Protein AF-A0A3D6BEH7-F1 (afdb_monomer_lite)

pLDDT: mean 93.21, std 6.02, range [57.81, 98.56]

Secondary structure (DSSP, 8-state):
-HHHHHHHHHHHHHHHHH-SSEEEEEEEEE-SSS-EEEEEEE-HHHHHHTT----GGGGG-HHHHHHHHHHHHHHHHHHHHHHHHH-----GGGGHHHHHHHHHHHHHSSSGGG--HHHHHHHHHHHHHHTHHHHHHHHHHHHHSGGGEEEHHHHHHHHHHHHT----

Radius of gyration: 15.33 Å; chains: 1; bounding box: 44×26×44 Å

Structure (mmCIF, N/CA/C/O backbone):
data_AF-A0A3D6BEH7-F1
#
_entry.id   AF-A0A3D6BEH7-F1
#
loop_
_atom_site.group_PDB
_atom_site.id
_atom_site.type_symbol
_atom_site.label_atom_id
_atom_site.label_alt_id
_atom_site.label_comp_id
_atom_site.label_asym_id
_atom_site.label_entity_id
_atom_site.label_seq_id
_atom_site.pdbx_PDB_ins_code
_atom_site.Cartn_x
_atom_site.Cartn_y
_atom_site.Cartn_z
_atom_site.occupancy
_atom_site.B_iso_or_equiv
_atom_site.auth_seq_id
_atom_site.auth_comp_id
_atom_site.auth_asym_id
_atom_site.auth_atom_id
_atom_site.pdbx_PDB_model_num
ATOM 1 N N . MET A 1 1 ? 16.692 5.033 -9.561 1.00 80.06 1 MET A N 1
ATOM 2 C CA . MET A 1 1 ? 15.914 5.041 -8.310 1.00 80.06 1 MET A CA 1
ATOM 3 C C . MET A 1 1 ? 14.426 4.846 -8.606 1.00 80.06 1 MET A C 1
ATOM 5 O O . MET A 1 1 ? 13.778 4.085 -7.910 1.00 80.06 1 MET A O 1
ATOM 9 N N . GLN A 1 2 ? 13.932 5.334 -9.749 1.00 88.12 2 GLN A N 1
ATOM 10 C CA . GLN A 1 2 ? 12.537 5.209 -10.204 1.00 88.12 2 GLN A CA 1
ATOM 11 C C . GLN A 1 2 ? 11.860 3.827 -10.077 1.00 88.12 2 GLN A C 1
ATOM 13 O O . GLN A 1 2 ? 10.678 3.752 -9.762 1.00 88.12 2 GLN A O 1
ATOM 18 N N . LYS A 1 3 ? 12.578 2.717 -10.310 1.00 92.56 3 LYS A N 1
ATOM 19 C CA . LYS A 1 3 ? 12.014 1.364 -10.132 1.00 92.56 3 LYS A CA 1
ATOM 20 C C . LYS A 1 3 ? 11.685 1.051 -8.667 1.00 92.56 3 LYS A C 1
ATOM 22 O O . LYS A 1 3 ? 10.707 0.358 -8.419 1.00 92.56 3 LYS A O 1
ATOM 27 N N . LEU A 1 4 ? 12.481 1.557 -7.724 1.00 93.44 4 LEU A N 1
ATOM 28 C CA . LEU A 1 4 ? 12.220 1.429 -6.290 1.00 93.44 4 LEU A CA 1
ATOM 29 C C . LEU A 1 4 ? 10.932 2.178 -5.925 1.00 93.44 4 LEU A C 1
ATOM 31 O O . LEU A 1 4 ? 10.037 1.587 -5.335 1.00 93.44 4 LEU A O 1
ATOM 35 N N . THR A 1 5 ? 10.782 3.416 -6.401 1.00 93.69 5 THR A N 1
ATOM 36 C CA . THR A 1 5 ? 9.553 4.209 -6.242 1.00 93.69 5 THR A CA 1
ATOM 37 C C . THR A 1 5 ? 8.341 3.517 -6.869 1.00 93.69 5 THR A C 1
ATOM 39 O O . THR A 1 5 ? 7.281 3.441 -6.266 1.00 93.69 5 THR A O 1
ATOM 42 N N . ALA A 1 6 ? 8.487 2.919 -8.055 1.00 96.12 6 ALA A N 1
ATOM 43 C CA . ALA A 1 6 ? 7.407 2.145 -8.670 1.00 96.12 6 ALA A CA 1
ATOM 44 C C . ALA A 1 6 ? 6.996 0.921 -7.834 1.00 96.12 6 ALA A C 1
ATOM 46 O O . ALA A 1 6 ? 5.826 0.535 -7.831 1.00 96.12 6 ALA A O 1
ATOM 47 N N . ILE A 1 7 ? 7.951 0.290 -7.147 1.00 97.38 7 ILE A N 1
ATOM 48 C CA . ILE A 1 7 ? 7.703 -0.815 -6.211 1.00 97.38 7 ILE A CA 1
ATOM 49 C C . ILE A 1 7 ? 6.956 -0.314 -4.978 1.00 97.38 7 ILE A C 1
ATOM 51 O O . ILE A 1 7 ? 5.936 -0.905 -4.627 1.00 97.38 7 ILE A O 1
ATOM 55 N N . HIS A 1 8 ? 7.394 0.811 -4.415 1.00 97.25 8 HIS A N 1
ATOM 56 C CA . HIS A 1 8 ? 6.735 1.483 -3.302 1.00 97.25 8 HIS A CA 1
ATOM 57 C C . HIS A 1 8 ? 5.256 1.775 -3.605 1.00 97.25 8 HIS A C 1
ATOM 59 O O . HIS A 1 8 ? 4.365 1.293 -2.904 1.00 97.25 8 HIS A O 1
ATOM 65 N N . GLU A 1 9 ? 4.976 2.482 -4.703 1.00 97.50 9 GLU A N 1
ATOM 66 C CA . GLU A 1 9 ? 3.599 2.809 -5.099 1.00 97.5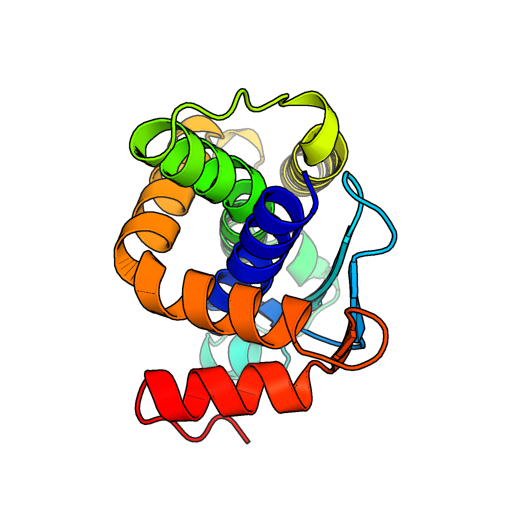0 9 GLU A CA 1
ATOM 67 C C . GLU A 1 9 ? 2.788 1.551 -5.441 1.00 97.50 9 GLU A C 1
ATOM 69 O O . GLU A 1 9 ? 1.621 1.413 -5.065 1.00 97.50 9 GLU A O 1
ATOM 74 N N . GLY A 1 10 ? 3.415 0.578 -6.110 1.00 97.88 10 GLY A N 1
ATOM 75 C CA . GLY A 1 10 ? 2.790 -0.709 -6.407 1.00 97.88 10 GLY A CA 1
ATOM 76 C C . GLY A 1 10 ? 2.353 -1.462 -5.148 1.00 97.88 10 GLY A C 1
ATOM 77 O O . GLY A 1 10 ? 1.296 -2.099 -5.150 1.00 97.88 10 GLY A O 1
ATOM 78 N N . ALA A 1 11 ? 3.115 -1.355 -4.057 1.00 98.44 11 ALA A N 1
ATOM 79 C CA . ALA A 1 11 ? 2.772 -1.957 -2.776 1.00 98.44 11 ALA A CA 1
ATOM 80 C C . ALA A 1 11 ? 1.541 -1.299 -2.147 1.00 98.44 11 ALA A C 1
ATOM 82 O O . ALA A 1 11 ? 0.616 -2.017 -1.752 1.00 98.44 11 ALA A O 1
ATOM 83 N N . HIS A 1 12 ? 1.454 0.036 -2.138 1.00 98.19 12 HIS A N 1
ATOM 84 C CA . HIS A 1 12 ? 0.247 0.740 -1.691 1.00 98.19 12 HIS A CA 1
ATOM 85 C C . HIS A 1 12 ? -0.982 0.332 -2.496 1.00 98.19 12 HIS A C 1
ATOM 87 O O . HIS A 1 12 ? -2.035 0.046 -1.926 1.00 98.19 12 HIS A O 1
ATOM 93 N N . VAL A 1 13 ? -0.844 0.247 -3.819 1.00 98.12 13 VAL A N 1
ATOM 94 C CA . VAL A 1 13 ? -1.936 -0.132 -4.716 1.00 98.12 13 VAL A CA 1
ATOM 95 C C . VAL A 1 13 ? -2.460 -1.533 -4.406 1.00 98.12 13 VAL A C 1
ATOM 97 O O . VAL A 1 13 ? -3.663 -1.718 -4.199 1.00 98.12 13 VAL A O 1
ATOM 100 N N . VAL A 1 14 ? -1.568 -2.521 -4.325 1.00 98.44 14 VAL A N 1
ATOM 101 C CA . VAL A 1 14 ? -1.942 -3.917 -4.054 1.00 98.44 14 VAL A CA 1
ATOM 102 C C . VAL A 1 14 ? -2.525 -4.074 -2.654 1.00 98.44 14 VAL A C 1
ATOM 104 O O . VAL A 1 14 ? -3.568 -4.710 -2.486 1.00 98.44 14 VAL A O 1
ATOM 107 N N . THR A 1 15 ? -1.899 -3.481 -1.640 1.00 98.38 15 THR A N 1
ATOM 108 C CA . THR A 1 15 ? -2.384 -3.603 -0.260 1.00 98.38 15 THR A CA 1
ATOM 109 C C . THR A 1 15 ? -3.717 -2.887 -0.057 1.00 98.38 15 THR A C 1
ATOM 111 O O . THR A 1 15 ? -4.608 -3.451 0.575 1.00 98.38 15 THR A O 1
ATOM 114 N N . ALA A 1 16 ? -3.934 -1.715 -0.662 1.00 97.75 16 ALA A N 1
ATOM 115 C CA . ALA A 1 16 ? -5.232 -1.039 -0.646 1.00 97.75 16 ALA A CA 1
ATOM 116 C C . ALA A 1 16 ? -6.311 -1.837 -1.401 1.00 97.75 16 ALA A C 1
ATOM 118 O O . ALA A 1 16 ? -7.471 -1.877 -0.981 1.00 97.75 16 ALA A O 1
ATOM 119 N N . TYR A 1 17 ? -5.960 -2.520 -2.493 1.00 96.75 17 TYR A N 1
ATOM 120 C CA . TYR A 1 17 ? -6.883 -3.422 -3.186 1.00 96.75 17 TYR A CA 1
ATOM 121 C C . TYR A 1 17 ? -7.313 -4.596 -2.292 1.00 96.75 17 TYR A C 1
ATOM 123 O O . TYR A 1 17 ? -8.507 -4.898 -2.214 1.00 96.75 17 TYR A O 1
ATOM 131 N N . LEU A 1 18 ? -6.377 -5.207 -1.561 1.00 96.56 18 LEU A N 1
ATOM 132 C CA . LEU A 1 18 ? -6.635 -6.341 -0.661 1.00 96.56 18 LEU A CA 1
ATOM 133 C C . LEU A 1 18 ? -7.253 -5.948 0.686 1.00 96.56 18 LEU A C 1
ATOM 135 O O . LEU A 1 18 ? -7.898 -6.776 1.327 1.00 96.56 18 LEU A O 1
ATOM 139 N N . SER A 1 19 ? -7.071 -4.696 1.096 1.00 96.88 19 SER A N 1
ATOM 140 C CA . SER A 1 19 ? -7.539 -4.147 2.365 1.00 96.88 19 SER A CA 1
ATOM 141 C C . SER A 1 19 ? -9.042 -4.366 2.579 1.00 96.88 19 SER A C 1
ATOM 143 O O . SER A 1 19 ? -9.844 -4.366 1.636 1.00 96.88 19 SER A O 1
ATOM 145 N N . LYS A 1 20 ? -9.444 -4.514 3.846 1.00 95.44 20 LYS A N 1
ATOM 146 C CA . LYS A 1 20 ? -10.852 -4.718 4.220 1.00 95.44 20 LYS A CA 1
ATOM 147 C C . LYS A 1 20 ? -11.689 -3.449 4.161 1.00 95.44 20 LYS A C 1
ATOM 149 O O . LYS A 1 20 ? -12.908 -3.560 4.089 1.00 95.44 20 LYS A O 1
ATOM 154 N N . TYR A 1 21 ? -11.074 -2.270 4.207 1.00 96.31 21 TYR A N 1
ATOM 155 C CA . TYR A 1 21 ? -11.803 -1.004 4.339 1.00 96.31 21 TYR A CA 1
ATOM 156 C C . TYR A 1 21 ? -11.405 0.047 3.309 1.00 96.31 21 TYR A C 1
ATOM 158 O O . TYR A 1 21 ? -12.223 0.903 2.981 1.00 96.31 21 TYR A O 1
ATOM 166 N N . HIS A 1 22 ? -10.192 -0.021 2.775 1.00 95.38 22 HIS A N 1
ATOM 167 C CA . HIS A 1 22 ? -9.604 0.997 1.918 1.00 95.38 22 HIS A CA 1
ATOM 168 C C . HIS A 1 22 ? -9.638 0.596 0.446 1.00 95.38 22 HIS A C 1
ATOM 170 O O . HIS A 1 22 ? -9.854 -0.564 0.093 1.00 95.38 22 HIS A O 1
ATOM 176 N N . PHE A 1 23 ? -9.471 1.575 -0.431 1.00 94.06 23 PHE A N 1
ATOM 177 C CA . PHE A 1 23 ? -9.224 1.368 -1.850 1.00 94.06 23 PHE A CA 1
ATOM 178 C C . PHE A 1 23 ? -8.451 2.553 -2.437 1.00 94.06 23 PHE A C 1
ATOM 180 O O . PHE A 1 23 ? -8.330 3.601 -1.801 1.00 94.06 23 PHE A O 1
ATOM 187 N N . ILE A 1 24 ? -7.940 2.367 -3.650 1.00 94.06 24 ILE A N 1
ATOM 188 C CA . ILE A 1 24 ? -7.224 3.398 -4.404 1.00 94.06 24 ILE A CA 1
ATOM 189 C C . ILE A 1 24 ? -8.177 4.290 -5.203 1.00 94.06 24 ILE A C 1
ATOM 191 O O . ILE A 1 24 ? -9.175 3.826 -5.748 1.00 94.06 24 ILE A O 1
ATOM 195 N N . THR A 1 25 ? -7.840 5.567 -5.333 1.00 91.50 25 THR A N 1
ATOM 196 C CA . THR A 1 25 ? -8.571 6.539 -6.158 1.00 91.50 25 THR A CA 1
ATOM 197 C C . THR A 1 25 ? -7.612 7.403 -6.963 1.00 91.50 25 THR A C 1
ATOM 199 O O . THR A 1 25 ? -6.424 7.460 -6.672 1.00 91.50 25 THR A O 1
ATOM 202 N N . GLY A 1 26 ? -8.133 8.104 -7.969 1.00 91.75 26 GLY A N 1
ATOM 203 C CA . GLY A 1 26 ? -7.348 9.087 -8.710 1.00 91.75 26 GLY A CA 1
ATOM 204 C C . GLY A 1 26 ? -6.240 8.468 -9.564 1.00 91.75 26 GLY A C 1
ATOM 205 O O . GLY A 1 26 ? -6.424 7.408 -10.164 1.00 91.75 26 GLY A O 1
ATOM 206 N N . GLN A 1 27 ? -5.127 9.191 -9.671 1.00 92.56 27 GLN A N 1
ATOM 207 C CA . GLN A 1 27 ? -3.941 8.788 -10.427 1.00 92.56 27 GLN A CA 1
ATOM 208 C C . GLN A 1 27 ? -2.864 8.279 -9.468 1.00 92.56 27 GLN A C 1
ATOM 210 O O . GLN A 1 27 ? -2.676 8.859 -8.403 1.00 92.56 27 GLN A O 1
ATOM 215 N N . ILE A 1 28 ? -2.147 7.243 -9.885 1.00 94.56 28 ILE A N 1
ATOM 216 C CA . ILE A 1 28 ? -0.908 6.755 -9.279 1.00 94.56 28 ILE A CA 1
ATOM 217 C C . ILE A 1 28 ? 0.219 7.274 -10.159 1.00 94.56 28 ILE A C 1
ATOM 219 O O . ILE A 1 28 ? 0.208 7.002 -11.358 1.00 94.56 28 ILE A O 1
ATOM 223 N N . SER A 1 29 ? 1.152 8.056 -9.627 1.00 93.12 29 SER A N 1
ATOM 224 C CA . SER A 1 29 ? 2.162 8.727 -10.460 1.00 93.12 29 SER A CA 1
ATOM 225 C C . SER A 1 29 ? 3.559 8.632 -9.871 1.00 93.12 29 SER A C 1
ATOM 227 O O . SER A 1 29 ? 3.726 8.712 -8.661 1.00 93.12 29 SER A O 1
ATOM 229 N N . LEU A 1 30 ? 4.564 8.530 -10.742 1.00 91.94 30 LEU A N 1
ATOM 230 C CA . LEU A 1 30 ? 5.975 8.707 -10.396 1.00 91.94 30 LEU A CA 1
ATOM 231 C C . LEU A 1 30 ? 6.406 10.106 -10.837 1.00 91.94 30 LEU A C 1
ATOM 233 O O . LEU A 1 30 ? 6.609 10.355 -12.030 1.00 91.94 30 LEU A O 1
ATOM 237 N N . PHE A 1 31 ? 6.518 11.035 -9.889 1.00 85.56 31 PHE A N 1
ATOM 238 C CA . PHE A 1 31 ? 6.899 12.420 -10.178 1.00 85.56 31 PHE A CA 1
ATOM 239 C C . PHE A 1 31 ? 8.393 12.561 -10.438 1.00 85.56 31 PHE A C 1
ATOM 241 O O . PHE A 1 31 ? 8.814 13.365 -11.272 1.00 85.56 31 PHE A O 1
ATOM 248 N N . SER A 1 32 ? 9.197 11.773 -9.729 1.00 76.62 32 SER A N 1
ATOM 249 C CA . SER A 1 32 ? 10.644 11.769 -9.863 1.00 76.62 32 SER A CA 1
ATOM 250 C C . SER A 1 32 ? 11.215 10.378 -9.602 1.00 76.62 32 SER A C 1
ATOM 252 O O . SER A 1 32 ? 10.500 9.390 -9.432 1.00 76.62 32 SER A O 1
ATOM 254 N N . ASP A 1 33 ? 12.539 10.303 -9.592 1.00 72.88 33 ASP A N 1
ATOM 255 C CA . ASP A 1 33 ? 13.267 9.089 -9.267 1.00 72.88 33 ASP A CA 1
ATOM 256 C C . ASP A 1 33 ? 13.101 8.672 -7.796 1.00 72.88 33 ASP A C 1
ATOM 258 O O . ASP A 1 33 ? 13.364 7.516 -7.490 1.00 72.88 33 ASP A O 1
ATOM 262 N N . THR A 1 34 ? 12.662 9.577 -6.914 1.00 73.25 34 THR A N 1
ATOM 263 C CA . THR A 1 34 ? 12.534 9.381 -5.455 1.00 73.25 34 THR A CA 1
ATOM 264 C C . THR A 1 34 ? 11.138 9.698 -4.914 1.00 73.25 34 THR A C 1
ATOM 266 O O . THR A 1 34 ? 10.897 9.503 -3.731 1.00 73.25 34 THR A O 1
ATOM 269 N N . GLU A 1 35 ? 10.226 10.208 -5.746 1.00 81.38 35 GLU A N 1
ATOM 270 C CA . GLU A 1 35 ? 8.896 10.654 -5.317 1.00 81.38 35 GLU A CA 1
ATOM 271 C C . GLU A 1 35 ? 7.803 10.062 -6.207 1.00 81.38 35 GLU A C 1
ATOM 273 O O . GLU A 1 35 ? 7.871 10.134 -7.441 1.00 81.38 35 GLU A O 1
ATOM 278 N N . GLY A 1 36 ? 6.773 9.525 -5.562 1.00 84.06 36 GLY A N 1
ATOM 279 C CA . GLY A 1 36 ? 5.530 9.070 -6.165 1.00 84.06 36 GLY A CA 1
ATOM 280 C C . GLY A 1 36 ? 4.335 9.462 -5.299 1.00 84.06 36 GLY A C 1
ATOM 281 O O . GLY A 1 36 ? 4.495 10.061 -4.235 1.00 84.06 36 GLY A O 1
ATOM 282 N N . GLU A 1 37 ? 3.131 9.199 -5.799 1.00 90.19 37 GLU A N 1
ATOM 283 C CA . GLU A 1 37 ? 1.901 9.408 -5.037 1.00 90.19 37 GLU A CA 1
ATOM 284 C C . GLU A 1 37 ? 0.813 8.418 -5.452 1.00 90.19 37 GLU A C 1
ATOM 286 O O . GLU A 1 37 ? 0.525 8.241 -6.641 1.00 90.19 37 GLU A O 1
ATOM 291 N N . THR A 1 38 ? 0.169 7.839 -4.436 1.00 88.56 38 THR A N 1
ATOM 292 C CA . THR A 1 38 ? -1.025 6.999 -4.532 1.00 88.56 38 THR A CA 1
ATOM 293 C C . THR A 1 38 ? -2.082 7.505 -3.553 1.00 88.56 38 THR A C 1
ATOM 295 O O . THR A 1 38 ? -1.839 7.619 -2.353 1.00 88.56 38 THR A O 1
ATOM 298 N N . PHE A 1 39 ? -3.307 7.746 -4.030 1.00 90.81 39 PHE A N 1
ATOM 299 C CA . PHE A 1 39 ? -4.400 8.198 -3.163 1.00 90.81 39 PHE A CA 1
ATOM 300 C C . PHE A 1 39 ? -5.215 7.025 -2.615 1.00 90.81 39 PHE A C 1
ATOM 302 O O . PHE A 1 39 ? -6.018 6.415 -3.328 1.00 90.81 39 PHE A O 1
ATOM 309 N N . VAL A 1 40 ? -5.065 6.755 -1.319 1.00 92.50 40 VAL A N 1
ATOM 310 C CA . VAL A 1 40 ? -5.823 5.732 -0.584 1.00 92.50 40 VAL A CA 1
ATOM 311 C C . V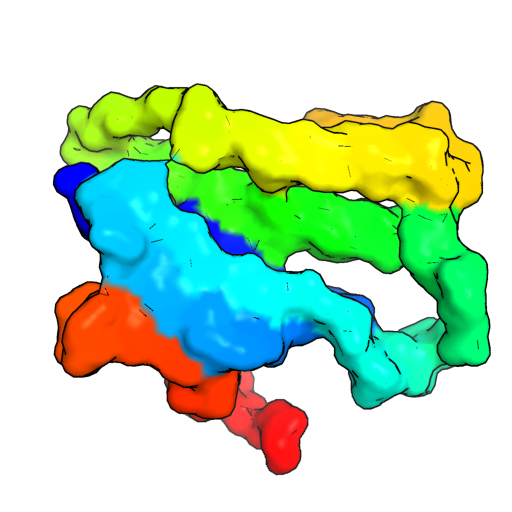AL A 1 40 ? -6.974 6.379 0.191 1.00 92.50 40 VAL A C 1
ATOM 313 O O . VAL A 1 40 ? -6.797 7.384 0.876 1.00 92.50 40 VAL A O 1
ATOM 316 N N . THR A 1 41 ? -8.174 5.802 0.114 1.00 93.31 41 THR A N 1
ATOM 317 C CA . THR A 1 41 ? -9.353 6.287 0.851 1.00 93.31 41 THR A CA 1
ATOM 318 C C . THR A 1 41 ? -10.261 5.146 1.310 1.00 93.31 41 THR A C 1
ATOM 320 O O . THR A 1 41 ? -10.079 3.994 0.923 1.00 93.31 41 THR A O 1
ATOM 323 N N . LEU A 1 42 ? -11.265 5.451 2.135 1.00 93.38 42 LEU A N 1
ATOM 324 C CA . LEU A 1 42 ? -12.257 4.477 2.590 1.00 93.38 42 LEU A CA 1
ATOM 325 C C . LEU A 1 42 ? -13.218 4.072 1.465 1.00 93.38 42 LEU A C 1
ATOM 327 O O . LEU A 1 42 ? -13.828 4.906 0.794 1.00 93.38 42 LEU A O 1
ATOM 331 N N . SER A 1 43 ? -13.438 2.769 1.318 1.00 93.38 43 SER A N 1
ATOM 332 C CA . SER A 1 43 ? -14.412 2.205 0.392 1.00 93.38 43 SER A CA 1
ATOM 333 C C . SER A 1 43 ? -15.753 1.983 1.081 1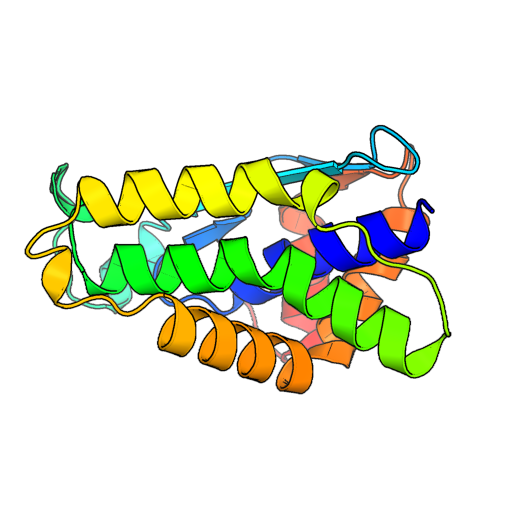.00 93.38 43 SER A C 1
ATOM 335 O O . SER A 1 43 ? -15.910 1.085 1.910 1.00 93.38 43 SER A O 1
ATOM 337 N N . ARG A 1 44 ? -16.777 2.739 0.666 1.00 90.25 44 ARG A N 1
ATOM 338 C CA . ARG A 1 44 ? -18.159 2.540 1.146 1.00 90.25 44 ARG A CA 1
ATOM 339 C C . ARG A 1 44 ? -18.660 1.110 0.910 1.00 90.25 44 ARG A C 1
ATOM 341 O O . ARG A 1 44 ? -19.343 0.565 1.770 1.00 90.25 44 ARG A O 1
ATOM 348 N N . LYS A 1 45 ? -18.298 0.501 -0.229 1.00 90.62 45 LYS A N 1
ATOM 349 C CA . LYS A 1 45 ? -18.652 -0.888 -0.576 1.00 90.62 45 LYS A CA 1
ATOM 350 C C . LYS A 1 45 ? -18.019 -1.870 0.412 1.00 90.62 45 LYS A C 1
ATOM 352 O O . LYS A 1 45 ? -18.723 -2.711 0.962 1.00 90.62 45 LYS A O 1
ATOM 357 N N . LYS A 1 46 ? -16.715 -1.740 0.681 1.00 93.44 46 LYS A N 1
ATOM 358 C CA . LYS A 1 46 ? -16.013 -2.652 1.595 1.00 93.44 46 LYS A CA 1
ATOM 359 C C . LYS A 1 46 ? -16.464 -2.487 3.054 1.00 93.44 46 LYS A C 1
ATOM 361 O O . LYS A 1 46 ? -16.708 -3.487 3.720 1.00 93.44 46 LYS A O 1
ATOM 366 N N . ILE A 1 47 ? -16.702 -1.252 3.507 1.00 93.12 47 ILE A N 1
ATOM 367 C CA . ILE A 1 47 ? -17.290 -0.966 4.831 1.00 93.12 47 ILE A CA 1
ATOM 368 C C . ILE A 1 47 ? -18.689 -1.585 4.969 1.00 93.12 47 ILE A C 1
ATOM 370 O O . ILE A 1 47 ? -19.001 -2.200 5.987 1.00 93.12 47 ILE A O 1
ATOM 374 N N . GLY A 1 48 ? -19.531 -1.475 3.935 1.00 89.44 48 GLY A N 1
ATOM 375 C CA . GLY A 1 48 ? -20.851 -2.112 3.926 1.00 89.44 48 GLY A CA 1
ATOM 376 C C . GLY A 1 48 ? -20.773 -3.634 4.091 1.00 89.44 48 GLY A C 1
ATOM 377 O O . GLY A 1 48 ? -21.581 -4.217 4.809 1.00 89.44 48 GLY A O 1
ATOM 378 N N . ASN A 1 49 ? -19.753 -4.267 3.504 1.00 90.25 49 ASN A N 1
ATOM 379 C CA . ASN A 1 49 ? -19.515 -5.708 3.626 1.00 90.25 49 ASN A CA 1
ATOM 380 C C . ASN A 1 49 ? -18.946 -6.127 4.993 1.00 90.25 49 ASN A C 1
ATOM 382 O O . ASN A 1 49 ? -19.025 -7.301 5.349 1.00 90.25 49 ASN A O 1
ATOM 386 N N . SER A 1 50 ? -18.380 -5.198 5.768 1.00 88.56 50 SER A N 1
ATOM 387 C CA . SER A 1 50 ? -17.807 -5.476 7.089 1.00 88.56 50 SER A CA 1
ATOM 388 C C . SER A 1 50 ? -18.802 -5.287 8.240 1.00 88.56 50 SER A C 1
ATOM 390 O O . SER A 1 50 ? -18.393 -5.301 9.400 1.00 88.56 50 SER A O 1
ATOM 392 N N . ASN A 1 51 ? -20.087 -5.051 7.946 1.00 87.00 51 ASN A N 1
ATOM 393 C CA . ASN A 1 51 ? -21.138 -4.721 8.920 1.00 87.00 51 ASN A CA 1
ATOM 394 C C . ASN A 1 51 ? -20.831 -3.493 9.807 1.00 87.00 51 ASN A C 1
ATOM 396 O O . ASN A 1 51 ? -21.466 -3.314 10.848 1.00 87.00 51 ASN A O 1
ATOM 400 N N . LYS A 1 52 ? -19.876 -2.635 9.418 1.00 89.12 52 LYS A N 1
ATOM 401 C CA . LYS A 1 52 ? -19.605 -1.376 10.126 1.00 89.12 52 LYS A CA 1
ATOM 402 C C . LYS A 1 52 ? -20.549 -0.293 9.604 1.00 89.12 52 LYS A C 1
ATOM 404 O O . LYS A 1 52 ? -20.790 -0.177 8.40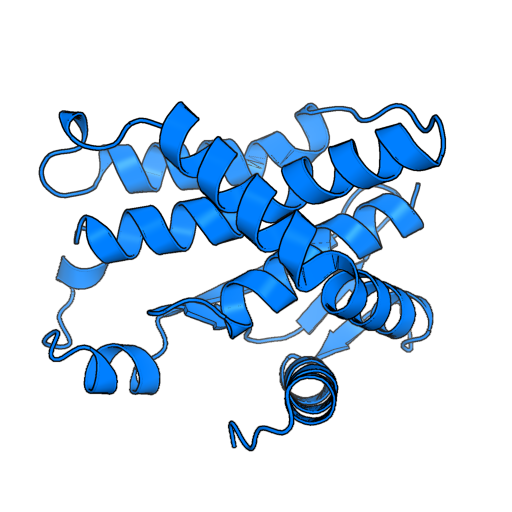4 1.00 89.12 52 LYS A O 1
ATOM 409 N N . GLN A 1 53 ? -21.091 0.516 10.510 1.00 87.88 53 GLN A N 1
ATOM 410 C CA . GLN A 1 53 ? -21.971 1.621 10.142 1.00 87.88 53 GLN A CA 1
ATOM 411 C C . GLN A 1 53 ? -21.155 2.788 9.576 1.00 87.88 53 GLN A C 1
ATOM 413 O O . GLN A 1 53 ? -20.183 3.218 10.189 1.00 87.88 53 GLN A O 1
ATOM 418 N N . ILE A 1 54 ? -21.584 3.340 8.437 1.00 87.38 54 ILE A N 1
ATOM 419 C CA . ILE A 1 54 ? -20.968 4.541 7.863 1.00 87.38 54 ILE A CA 1
ATOM 420 C C . ILE A 1 54 ? -21.247 5.738 8.779 1.00 87.38 54 ILE A C 1
ATOM 422 O O . ILE A 1 54 ? -22.394 6.166 8.916 1.00 87.38 54 ILE A O 1
ATOM 426 N N . SER A 1 55 ? -20.197 6.265 9.407 1.00 89.19 55 SER A N 1
ATOM 427 C CA . SER A 1 55 ? -20.233 7.449 10.269 1.00 89.19 55 SER A CA 1
ATOM 428 C C . SER A 1 55 ? -18.908 8.215 10.196 1.00 89.19 55 SER A C 1
ATOM 430 O O . SER A 1 55 ? -17.905 7.694 9.708 1.00 89.19 55 SER A O 1
ATOM 432 N N . GLU A 1 56 ? -18.896 9.453 10.693 1.00 84.25 56 GLU A N 1
ATOM 433 C CA . GLU A 1 56 ? -17.686 10.290 10.757 1.00 84.25 56 GLU A CA 1
ATOM 434 C C . GLU A 1 56 ? -16.618 9.713 11.703 1.00 84.25 56 GLU A C 1
ATOM 436 O O . GLU A 1 56 ? -15.427 9.951 11.527 1.00 84.25 56 GLU A O 1
ATOM 441 N N . GLU A 1 57 ? -17.027 8.886 12.666 1.00 89.94 57 GLU A N 1
ATOM 442 C CA . GLU A 1 57 ? -16.135 8.269 13.651 1.00 89.94 57 GLU A CA 1
ATOM 443 C C . GLU A 1 57 ? -15.382 7.045 13.102 1.00 89.94 57 GLU A C 1
ATOM 445 O O . GLU A 1 57 ? -14.494 6.524 13.777 1.00 89.94 57 GLU A O 1
ATOM 450 N N . LEU A 1 58 ? -15.674 6.594 11.872 1.00 91.06 58 LEU A N 1
ATOM 451 C CA . LEU A 1 58 ? -14.986 5.447 11.261 1.00 91.06 58 LEU A CA 1
ATOM 452 C C . LEU A 1 58 ? -13.472 5.643 11.159 1.00 91.06 58 LEU A C 1
ATOM 454 O O . LEU A 1 58 ? -12.724 4.685 11.319 1.00 91.06 58 LEU A O 1
ATOM 458 N N . PHE A 1 59 ? -13.007 6.875 10.953 1.00 87.94 59 PHE A N 1
ATOM 459 C CA . PHE A 1 59 ? -11.574 7.178 10.895 1.00 87.94 59 PHE A CA 1
ATOM 460 C C . PHE A 1 59 ? -10.855 6.978 12.237 1.00 87.94 59 PHE A C 1
ATOM 462 O O . PHE A 1 59 ? -9.629 6.940 12.265 1.00 87.94 59 PHE A O 1
ATOM 469 N N . LYS A 1 60 ? -11.597 6.833 13.343 1.00 93.25 60 LYS A N 1
ATOM 470 C CA . LYS A 1 60 ? -11.046 6.520 14.667 1.00 93.25 60 LYS A CA 1
ATOM 471 C C . LYS A 1 60 ? -11.184 5.040 15.032 1.00 93.25 60 LYS A C 1
ATOM 473 O O . LYS A 1 60 ? -10.697 4.632 16.084 1.00 93.25 60 LYS A O 1
ATOM 478 N N . ASP A 1 61 ? -11.855 4.232 14.212 1.00 95.94 61 ASP A N 1
ATOM 479 C CA . ASP A 1 61 ? -12.031 2.805 14.473 1.00 95.94 61 ASP A CA 1
ATOM 480 C C . ASP A 1 61 ? -10.680 2.077 14.410 1.00 95.94 61 ASP A C 1
ATOM 482 O O . ASP A 1 61 ? -9.917 2.228 13.457 1.00 95.94 61 ASP A O 1
ATOM 486 N N . ILE A 1 62 ? -10.390 1.273 15.437 1.00 96.25 62 ILE A N 1
ATOM 487 C CA . ILE A 1 62 ? -9.098 0.591 15.589 1.00 96.25 62 ILE A CA 1
ATOM 488 C C . ILE A 1 62 ? -8.802 -0.317 14.398 1.00 96.25 62 ILE A C 1
ATOM 490 O O . ILE A 1 62 ? -7.671 -0.349 13.924 1.00 96.25 62 ILE A O 1
ATOM 494 N N . GLU A 1 63 ? -9.786 -1.075 13.915 1.00 96.19 63 GLU A N 1
ATOM 495 C CA . GLU A 1 63 ? -9.561 -2.023 12.823 1.00 96.19 63 GLU A CA 1
ATOM 496 C C . GLU A 1 63 ? -9.318 -1.295 11.505 1.00 96.19 63 GLU A C 1
ATOM 498 O O . GLU A 1 63 ? -8.479 -1.728 10.720 1.00 96.19 63 GLU A O 1
ATOM 503 N N . ILE A 1 64 ? -10.011 -0.176 11.286 1.00 96.25 64 ILE A N 1
ATOM 504 C CA . ILE A 1 64 ? -9.799 0.678 10.115 1.00 96.25 64 ILE A CA 1
ATOM 505 C C . ILE A 1 64 ? -8.404 1.298 10.163 1.00 96.25 64 ILE A C 1
ATOM 507 O O . ILE A 1 64 ? -7.671 1.216 9.184 1.00 96.25 64 ILE A O 1
ATOM 511 N N . VAL A 1 65 ? -7.992 1.851 11.304 1.00 96.94 65 VAL A N 1
ATOM 512 C CA . VAL A 1 65 ? -6.659 2.453 11.451 1.00 96.94 65 VAL A CA 1
ATOM 513 C C . VAL A 1 65 ? -5.547 1.420 11.265 1.00 96.94 65 VAL A C 1
ATOM 515 O O . VAL A 1 65 ? -4.573 1.704 10.572 1.00 96.94 65 VAL A O 1
ATOM 518 N N . LYS A 1 66 ? -5.694 0.209 11.818 1.00 97.88 66 LYS A N 1
ATOM 519 C CA . LYS A 1 66 ? -4.730 -0.885 11.607 1.00 97.88 66 LYS A CA 1
ATOM 520 C C . LYS A 1 66 ? -4.618 -1.276 10.132 1.00 97.88 66 LYS A C 1
ATOM 522 O O . LYS A 1 66 ? -3.514 -1.421 9.620 1.00 97.88 66 LYS A O 1
ATOM 527 N N . ASP A 1 67 ? -5.748 -1.404 9.446 1.00 97.69 67 ASP A N 1
ATOM 528 C CA . ASP A 1 67 ? -5.795 -1.753 8.024 1.00 97.69 67 ASP A CA 1
ATOM 529 C C . ASP A 1 67 ? -5.184 -0.649 7.139 1.00 97.69 67 ASP A C 1
ATOM 531 O O . ASP A 1 67 ? -4.417 -0.956 6.231 1.00 97.69 67 ASP A O 1
ATOM 535 N N . ALA A 1 68 ? -5.418 0.633 7.450 1.00 97.19 68 ALA A N 1
ATOM 536 C CA . ALA A 1 68 ? -4.723 1.751 6.799 1.00 97.19 68 ALA A CA 1
ATOM 537 C C . ALA A 1 68 ? -3.209 1.710 7.056 1.00 97.19 68 ALA A C 1
ATOM 539 O O . ALA A 1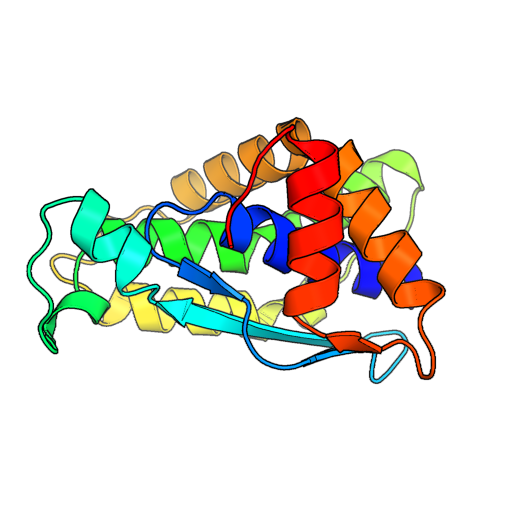 68 ? -2.418 1.899 6.136 1.00 97.19 68 ALA A O 1
ATOM 540 N N . ALA A 1 69 ? -2.793 1.438 8.294 1.00 97.94 69 ALA A N 1
ATOM 541 C CA . ALA A 1 69 ? -1.382 1.364 8.653 1.00 97.94 69 ALA A CA 1
ATOM 542 C C . ALA A 1 69 ? -0.629 0.286 7.865 1.00 97.94 69 ALA A C 1
ATOM 544 O O . ALA A 1 69 ? 0.487 0.526 7.416 1.00 97.94 69 ALA A O 1
ATOM 545 N N . ILE A 1 70 ? -1.253 -0.872 7.639 1.00 98.50 70 ILE A N 1
ATOM 546 C CA . ILE A 1 70 ? -0.689 -1.942 6.806 1.00 98.50 70 ILE A CA 1
ATOM 547 C C . ILE A 1 70 ? -0.450 -1.450 5.374 1.00 98.50 70 ILE A C 1
ATOM 549 O O . ILE A 1 70 ? 0.614 -1.725 4.812 1.00 98.50 70 ILE A O 1
ATOM 553 N N . VAL A 1 71 ? -1.403 -0.697 4.810 1.00 98.25 71 VAL A N 1
ATOM 554 C CA . VAL A 1 71 ? -1.280 -0.103 3.472 1.00 98.25 71 VAL A CA 1
ATOM 555 C C . VAL A 1 71 ? -0.121 0.888 3.425 1.00 98.25 71 VAL A C 1
ATOM 557 O O . VAL A 1 71 ? 0.744 0.760 2.564 1.00 98.25 71 VAL A O 1
ATOM 560 N N . PHE A 1 72 ? -0.043 1.827 4.365 1.00 97.69 72 PHE A N 1
ATOM 561 C CA . PHE A 1 72 ? 1.011 2.848 4.389 1.00 97.69 72 PHE A CA 1
ATOM 562 C C . PHE A 1 72 ? 2.403 2.285 4.709 1.00 97.69 72 PHE A C 1
ATOM 564 O O . PHE A 1 72 ? 3.392 2.734 4.147 1.00 97.69 72 PHE A O 1
ATOM 571 N N . TYR A 1 73 ? 2.526 1.258 5.550 1.00 98.12 73 TYR A N 1
ATOM 572 C CA . TYR A 1 73 ? 3.831 0.626 5.768 1.00 98.12 73 TYR A CA 1
ATOM 573 C C . TYR A 1 73 ? 4.308 -0.200 4.568 1.00 98.12 73 TYR A C 1
ATOM 575 O O . TYR A 1 73 ? 5.510 -0.427 4.429 1.00 98.12 73 TYR A O 1
ATOM 583 N N . SER A 1 74 ? 3.403 -0.606 3.671 1.00 98.38 74 SER A N 1
ATOM 584 C CA . SER A 1 74 ? 3.747 -1.523 2.578 1.00 98.38 74 SER A CA 1
ATOM 585 C C . SER A 1 74 ? 4.755 -0.951 1.586 1.00 98.38 74 SER A C 1
ATOM 587 O O . SER A 1 74 ? 5.559 -1.719 1.058 1.00 98.38 74 SER A O 1
ATOM 589 N N . GLY A 1 75 ? 4.771 0.374 1.395 1.00 97.31 75 GLY A N 1
ATOM 590 C CA . GLY A 1 75 ? 5.739 1.062 0.543 1.00 97.31 75 GLY A CA 1
ATOM 591 C C . GLY A 1 75 ? 7.168 0.729 0.969 1.00 97.31 75 GLY A C 1
ATOM 592 O O . GLY A 1 75 ? 7.880 0.012 0.266 1.00 97.31 75 GLY A O 1
ATOM 593 N N . PHE A 1 76 ? 7.550 1.104 2.190 1.00 97.06 76 PHE A N 1
ATOM 594 C CA . PHE A 1 76 ? 8.896 0.828 2.701 1.00 97.06 76 PHE A CA 1
ATOM 595 C C . PHE A 1 76 ? 9.192 -0.670 2.896 1.00 97.06 76 PHE A C 1
ATOM 597 O O . PHE A 1 76 ? 10.324 -1.118 2.700 1.00 97.06 76 PHE A O 1
ATOM 604 N N . GLU A 1 77 ? 8.199 -1.486 3.269 1.00 97.75 77 GLU A N 1
ATOM 605 C CA . GLU A 1 77 ? 8.410 -2.938 3.365 1.00 97.75 77 GLU A CA 1
ATOM 606 C C . GLU A 1 77 ? 8.755 -3.564 2.004 1.00 97.75 77 GLU A C 1
ATOM 608 O O . GLU A 1 77 ? 9.618 -4.443 1.938 1.00 97.75 77 GLU A O 1
ATOM 613 N N . SER A 1 78 ? 8.139 -3.088 0.920 1.00 97.75 78 SER A N 1
ATOM 614 C CA . SER A 1 78 ? 8.428 -3.542 -0.444 1.00 97.75 78 SER A CA 1
ATOM 615 C C . SER A 1 78 ? 9.812 -3.115 -0.931 1.00 97.75 78 SER A C 1
ATOM 617 O O . SER A 1 78 ? 10.516 -3.908 -1.558 1.00 97.75 78 SER A O 1
ATOM 619 N N . GLU A 1 79 ? 10.254 -1.912 -0.561 1.00 96.69 79 GLU A N 1
ATOM 620 C CA . GLU A 1 79 ? 11.603 -1.429 -0.848 1.00 96.69 79 GLU A CA 1
ATOM 621 C C . GLU A 1 79 ? 12.668 -2.307 -0.192 1.00 96.69 79 GLU A C 1
ATOM 623 O O . GLU A 1 79 ? 13.635 -2.699 -0.844 1.00 96.69 79 GLU A O 1
ATOM 628 N N . LYS A 1 80 ? 12.479 -2.678 1.081 1.00 96.00 80 LYS A N 1
ATOM 629 C CA . LYS A 1 80 ? 13.414 -3.561 1.793 1.00 96.00 80 LYS A CA 1
ATOM 630 C C . LYS A 1 80 ? 13.526 -4.935 1.140 1.00 96.00 80 LYS A C 1
ATOM 632 O O . LYS A 1 80 ? 14.633 -5.441 1.005 1.00 96.00 80 LYS A O 1
ATOM 637 N N . ILE A 1 81 ? 12.407 -5.516 0.706 1.00 95.06 81 ILE A N 1
ATOM 638 C CA . ILE A 1 81 ? 12.418 -6.793 -0.024 1.00 95.06 81 ILE A CA 1
ATOM 639 C C . ILE A 1 81 ? 13.185 -6.641 -1.342 1.00 95.06 81 ILE A C 1
ATOM 641 O O . ILE A 1 81 ? 14.037 -7.466 -1.663 1.00 95.06 81 ILE A O 1
ATOM 645 N N . TYR A 1 82 ? 12.949 -5.554 -2.079 1.00 94.69 82 TYR A N 1
ATOM 646 C CA . TYR A 1 82 ? 13.674 -5.292 -3.318 1.00 94.69 82 TYR A CA 1
ATOM 647 C C . TYR A 1 82 ? 15.181 -5.093 -3.096 1.00 94.69 82 TYR A C 1
ATOM 649 O O . TYR A 1 82 ? 15.985 -5.581 -3.896 1.00 94.69 82 TYR A O 1
ATOM 657 N N . ASN A 1 83 ? 15.571 -4.410 -2.015 1.00 93.38 83 ASN A N 1
ATOM 658 C CA . ASN A 1 83 ? 16.966 -4.274 -1.600 1.00 93.38 83 ASN A CA 1
ATOM 659 C C . ASN A 1 83 ? 17.593 -5.639 -1.307 1.00 93.38 83 ASN A C 1
ATOM 661 O O . ASN A 1 83 ? 18.648 -5.940 -1.858 1.00 93.38 83 ASN A O 1
ATOM 665 N N . ASP A 1 84 ? 16.934 -6.486 -0.515 1.00 91.62 84 ASP A N 1
ATOM 666 C CA . ASP A 1 84 ? 17.443 -7.821 -0.178 1.00 91.62 84 ASP A CA 1
ATOM 667 C C . ASP A 1 84 ? 17.715 -8.669 -1.442 1.00 91.62 84 ASP A C 1
ATOM 669 O O . ASP A 1 84 ? 18.667 -9.450 -1.478 1.00 91.62 84 ASP A O 1
ATOM 673 N N . GLU A 1 85 ? 16.925 -8.482 -2.506 1.00 90.62 85 GLU A N 1
ATOM 674 C CA . GLU A 1 85 ? 17.083 -9.179 -3.790 1.00 90.62 85 GLU A CA 1
ATOM 675 C C . GLU A 1 85 ? 18.130 -8.552 -4.734 1.00 90.62 85 GLU A C 1
ATOM 677 O O . GLU A 1 85 ? 18.728 -9.267 -5.541 1.00 90.62 85 GL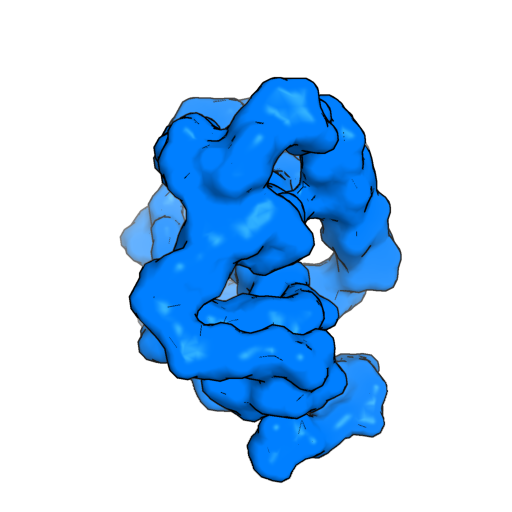U A O 1
ATOM 682 N N . ASN A 1 86 ? 18.344 -7.231 -4.680 1.00 90.81 86 ASN A N 1
ATOM 683 C CA . ASN A 1 86 ? 19.086 -6.487 -5.714 1.00 90.81 86 ASN A CA 1
ATOM 684 C C . ASN A 1 86 ? 20.285 -5.676 -5.185 1.00 90.81 86 ASN A C 1
ATOM 686 O O . ASN A 1 86 ? 21.034 -5.119 -5.987 1.00 90.81 86 ASN A O 1
ATOM 690 N N . GLY A 1 87 ? 20.479 -5.597 -3.867 1.00 87.81 87 GLY A N 1
ATOM 691 C CA . GLY A 1 87 ? 21.556 -4.846 -3.216 1.00 87.81 87 GLY A CA 1
ATOM 692 C C . GLY A 1 87 ? 21.477 -3.330 -3.418 1.00 87.81 87 GLY A C 1
ATOM 693 O O . GLY A 1 87 ? 22.514 -2.675 -3.515 1.00 87.81 87 GLY A O 1
ATOM 694 N N . ILE A 1 88 ? 20.267 -2.781 -3.552 1.00 84.81 88 ILE A N 1
ATOM 695 C CA . ILE A 1 88 ? 20.030 -1.344 -3.742 1.00 84.81 88 ILE A CA 1
ATOM 696 C C . ILE A 1 88 ? 19.731 -0.715 -2.387 1.00 84.81 88 ILE A C 1
ATOM 698 O O . ILE A 1 88 ? 18.726 -1.045 -1.770 1.00 84.81 88 ILE A O 1
ATOM 702 N N . GLU A 1 89 ? 20.576 0.218 -1.956 1.00 85.00 89 GLU A N 1
ATOM 703 C CA . GLU A 1 89 ? 20.394 0.927 -0.690 1.00 85.00 89 GLU A CA 1
ATOM 704 C C . GLU A 1 89 ? 19.027 1.624 -0.622 1.00 85.00 89 GLU A C 1
ATOM 706 O O . GLU A 1 89 ? 18.607 2.296 -1.566 1.00 85.00 89 GLU A O 1
ATOM 711 N N . VAL A 1 90 ? 18.332 1.427 0.500 1.00 87.25 90 VAL A N 1
ATOM 712 C CA . VAL A 1 90 ? 17.010 1.999 0.775 1.00 87.25 90 VAL A CA 1
ATOM 713 C C . VAL A 1 90 ? 17.120 3.023 1.889 1.00 87.25 90 VAL A C 1
ATOM 715 O O . VAL A 1 90 ? 17.672 2.750 2.957 1.00 87.25 90 VAL A O 1
ATOM 718 N N . GLU A 1 91 ? 16.561 4.203 1.652 1.00 84.88 91 GLU A N 1
ATOM 719 C CA . GLU A 1 91 ? 16.591 5.315 2.594 1.00 84.88 91 GLU A CA 1
ATOM 720 C C . GLU A 1 91 ? 15.195 5.517 3.179 1.00 84.88 91 GLU A C 1
ATOM 722 O O . GLU A 1 91 ? 14.264 5.946 2.502 1.00 84.88 91 GLU A O 1
ATOM 727 N N . LYS A 1 92 ? 15.049 5.243 4.479 1.00 83.38 92 LYS A N 1
ATOM 728 C CA . LYS A 1 92 ? 13.765 5.368 5.189 1.00 83.38 92 LYS A CA 1
ATOM 729 C C . LYS A 1 92 ? 13.155 6.775 5.107 1.00 83.38 92 LYS A C 1
ATOM 731 O O . LYS A 1 92 ? 11.951 6.934 5.293 1.00 83.38 92 LYS A O 1
ATOM 736 N N . GLU A 1 93 ? 13.974 7.799 4.877 1.00 86.44 93 GLU A N 1
ATOM 737 C CA . GLU A 1 93 ? 13.530 9.191 4.788 1.00 86.44 93 GLU A CA 1
ATOM 738 C C . GLU A 1 93 ? 12.489 9.399 3.680 1.00 86.44 93 GLU A C 1
ATOM 740 O O . GLU A 1 93 ? 11.542 10.158 3.891 1.00 86.44 93 GLU A O 1
ATOM 745 N N . TYR A 1 94 ? 12.581 8.656 2.570 1.00 83.94 94 TYR A N 1
ATOM 746 C CA . TYR A 1 94 ? 11.628 8.758 1.460 1.00 83.94 94 TYR A CA 1
ATOM 747 C C . TYR A 1 94 ? 10.233 8.220 1.798 1.00 83.94 94 TYR A C 1
ATOM 749 O O . TYR A 1 94 ? 9.254 8.687 1.231 1.00 83.94 94 TYR A O 1
ATOM 757 N N . SER A 1 95 ? 10.112 7.325 2.782 1.00 88.38 95 SER A N 1
ATOM 758 C CA . SER A 1 95 ? 8.816 6.816 3.264 1.00 88.38 95 SER A CA 1
ATOM 759 C C . SER A 1 95 ? 8.355 7.477 4.569 1.00 88.38 95 SER A C 1
ATOM 761 O O . SER A 1 95 ? 7.381 7.048 5.187 1.00 88.38 95 SER A O 1
ATOM 763 N N . MET A 1 96 ? 9.055 8.507 5.063 1.00 89.31 96 MET A N 1
ATOM 764 C CA . MET A 1 96 ? 8.751 9.099 6.373 1.00 89.31 96 MET A CA 1
ATOM 765 C C . MET A 1 96 ? 7.347 9.715 6.425 1.00 89.31 96 MET A C 1
ATOM 767 O O . MET A 1 96 ? 6.714 9.718 7.483 1.00 89.31 96 MET A O 1
ATOM 771 N N . ASN A 1 97 ? 6.840 10.199 5.290 1.00 91.94 97 ASN A N 1
ATOM 772 C CA . ASN A 1 97 ? 5.482 10.727 5.187 1.00 91.94 97 ASN A CA 1
ATOM 773 C C . ASN A 1 97 ? 4.430 9.662 5.526 1.00 91.94 97 ASN A C 1
ATOM 775 O O . ASN A 1 97 ? 3.518 9.952 6.299 1.00 91.94 97 ASN A O 1
ATOM 779 N N . ASP A 1 98 ? 4.598 8.422 5.065 1.00 94.44 98 ASP A N 1
ATOM 780 C CA . ASP A 1 98 ? 3.684 7.319 5.382 1.00 94.44 98 ASP A CA 1
ATOM 781 C C . ASP A 1 98 ? 3.712 6.983 6.867 1.00 94.44 98 ASP A C 1
ATOM 783 O O . ASP A 1 98 ? 2.669 6.884 7.515 1.00 94.44 98 ASP A O 1
ATOM 787 N N . TYR A 1 99 ? 4.910 6.897 7.449 1.00 94.00 99 TYR A N 1
ATOM 788 C CA . TYR A 1 99 ? 5.062 6.678 8.887 1.00 94.00 99 TYR A CA 1
ATOM 789 C C . TYR A 1 99 ? 4.408 7.796 9.705 1.00 94.00 99 TYR A C 1
ATOM 791 O O . TYR A 1 99 ? 3.732 7.514 10.695 1.00 94.00 99 TYR A O 1
ATOM 799 N N . ASN A 1 100 ? 4.571 9.054 9.295 1.00 95.06 100 ASN A N 1
ATOM 800 C CA . ASN A 1 100 ? 3.955 10.200 9.959 1.00 95.06 100 ASN A CA 1
ATOM 801 C C . ASN A 1 100 ? 2.425 10.170 9.846 1.00 95.06 100 ASN A C 1
ATOM 803 O O . ASN A 1 100 ? 1.743 10.386 10.850 1.00 95.06 100 ASN A O 1
ATOM 807 N N . ASN A 1 101 ? 1.891 9.836 8.670 1.00 93.88 101 ASN A N 1
ATOM 808 C CA . ASN A 1 101 ? 0.456 9.663 8.455 1.00 93.88 101 ASN A CA 1
ATOM 809 C C . ASN A 1 101 ? -0.107 8.572 9.370 1.00 93.88 101 ASN A C 1
ATOM 811 O O . ASN A 1 101 ? -1.101 8.798 10.061 1.00 93.88 101 ASN A O 1
ATOM 815 N N . VAL A 1 102 ? 0.558 7.416 9.454 1.00 95.81 102 VAL A N 1
ATOM 816 C CA . VAL A 1 102 ? 0.139 6.332 10.353 1.00 95.81 102 VAL A CA 1
ATOM 817 C C . VAL A 1 102 ? 0.217 6.750 11.817 1.00 95.81 102 VAL A C 1
ATOM 819 O O . VAL A 1 102 ? -0.709 6.470 12.576 1.00 95.81 102 VAL A O 1
ATOM 822 N N . ASN A 1 103 ? 1.275 7.448 12.228 1.00 95.81 103 ASN A N 1
ATOM 823 C CA . ASN A 1 103 ? 1.409 7.927 13.603 1.00 95.81 103 ASN A CA 1
ATOM 824 C C . ASN A 1 103 ? 0.252 8.857 13.993 1.00 95.81 103 ASN A C 1
ATOM 826 O O . ASN A 1 103 ? -0.304 8.717 15.084 1.00 95.81 103 ASN A O 1
ATOM 830 N N . GLU A 1 104 ? -0.148 9.772 13.108 1.00 96.12 104 GLU A N 1
ATOM 831 C CA . GLU A 1 104 ? -1.304 10.638 13.351 1.00 96.12 104 GLU A CA 1
ATOM 832 C C . GLU A 1 104 ? -2.628 9.858 13.329 1.00 96.12 104 GLU A C 1
ATOM 834 O O . GLU A 1 104 ? -3.485 10.111 14.177 1.00 96.12 104 GLU A O 1
ATOM 839 N N . LEU A 1 105 ? -2.800 8.864 12.450 1.00 94.81 105 LEU A N 1
ATOM 840 C CA . LEU A 1 105 ? -3.982 7.989 12.468 1.00 94.81 105 LEU A CA 1
ATOM 841 C C . LEU A 1 105 ? -4.096 7.213 13.787 1.00 94.81 105 LEU A C 1
ATOM 843 O O . LEU A 1 105 ? -5.159 7.214 14.407 1.00 94.81 105 LEU A O 1
ATOM 847 N N . ILE A 1 106 ? -3.001 6.602 14.251 1.00 96.06 106 ILE A N 1
ATOM 848 C CA . ILE A 1 106 ? -2.956 5.864 15.520 1.00 96.06 106 ILE A CA 1
ATOM 849 C C . ILE A 1 106 ? -3.274 6.805 16.675 1.00 96.06 106 ILE A C 1
ATOM 851 O O . ILE A 1 106 ? -4.164 6.520 17.464 1.00 96.06 106 ILE A O 1
ATOM 855 N N . LYS A 1 107 ? -2.611 7.959 16.761 1.00 96.06 107 LYS A N 1
ATOM 856 C CA . LYS A 1 107 ? -2.822 8.943 17.833 1.00 96.06 107 LYS A CA 1
ATOM 857 C C . LYS A 1 107 ? -4.275 9.415 17.948 1.00 96.06 107 LYS A C 1
ATOM 859 O O . LYS A 1 107 ? -4.726 9.693 19.057 1.00 96.06 107 LYS A O 1
ATOM 864 N N . ASN A 1 108 ? -4.991 9.502 16.827 1.00 94.25 108 ASN A N 1
ATOM 865 C CA . ASN A 1 108 ? -6.385 9.941 16.777 1.00 94.25 108 ASN A CA 1
ATOM 866 C C . ASN A 1 108 ? -7.406 8.789 16.862 1.00 94.25 108 ASN A C 1
ATOM 868 O O . ASN A 1 108 ? -8.612 9.051 16.873 1.00 94.25 108 ASN A O 1
ATOM 872 N N . CYS A 1 109 ? -6.962 7.529 16.930 1.00 94.75 109 CYS A N 1
ATOM 873 C CA . CYS A 1 109 ? -7.858 6.381 17.008 1.00 94.75 109 CYS A CA 1
ATOM 874 C C . CYS A 1 109 ? -8.458 6.199 18.410 1.00 94.75 109 CYS A C 1
ATOM 876 O O . CYS A 1 109 ? -8.002 6.756 19.411 1.00 94.75 109 CYS A O 1
ATOM 878 N N . LEU A 1 110 ? -9.494 5.371 18.504 1.00 91.75 110 LEU A N 1
ATOM 879 C CA . LEU A 1 110 ? -10.007 4.895 19.781 1.00 91.75 110 LEU A CA 1
ATOM 880 C C . LEU A 1 110 ? -8.964 3.958 20.407 1.00 91.75 110 LEU A C 1
ATOM 882 O O . LEU A 1 110 ? -8.519 3.022 19.763 1.00 91.75 110 LEU A O 1
ATOM 886 N N . ALA A 1 111 ? -8.567 4.190 21.657 1.00 93.38 111 ALA A N 1
ATOM 887 C CA . ALA A 1 111 ? -7.593 3.354 22.376 1.00 93.38 111 ALA A CA 1
ATOM 888 C C . ALA A 1 111 ? -6.235 3.132 21.641 1.00 93.38 111 ALA A C 1
ATOM 890 O O . ALA A 1 111 ? -5.836 1.979 21.426 1.00 93.38 111 ALA A O 1
ATOM 891 N N . PRO A 1 112 ? -5.483 4.207 21.319 1.00 93.56 112 PRO A N 1
ATOM 892 C CA . PRO A 1 112 ? -4.198 4.151 20.599 1.00 93.56 112 PRO A CA 1
ATOM 893 C C . PRO A 1 112 ? -3.171 3.202 21.221 1.00 93.56 112 PRO A C 1
ATOM 895 O O . PRO A 1 112 ? -2.429 2.529 20.517 1.00 93.56 112 PRO A O 1
ATOM 898 N N . GLN A 1 113 ? -3.172 3.077 22.550 1.00 94.19 113 GLN A N 1
ATOM 899 C CA . GLN A 1 113 ? -2.271 2.206 23.307 1.00 94.19 113 GLN A CA 1
ATOM 900 C C . GLN A 1 113 ? -2.434 0.707 23.005 1.00 94.19 113 GLN A C 1
ATOM 902 O O . GLN A 1 113 ? -1.616 -0.100 23.438 1.00 94.19 113 GLN A O 1
ATOM 907 N N . THR A 1 114 ? -3.517 0.317 22.328 1.00 94.50 114 THR A N 1
ATOM 908 C CA . THR A 1 114 ? -3.776 -1.076 21.926 1.00 94.50 114 THR A CA 1
ATOM 909 C C . THR A 1 114 ? -3.162 -1.427 20.572 1.00 94.50 114 THR A C 1
ATOM 911 O O . THR A 1 114 ? -3.142 -2.600 20.189 1.00 94.50 114 THR A O 1
ATOM 914 N N . ILE A 1 115 ? -2.669 -0.427 19.840 1.00 95.31 115 ILE A N 1
ATOM 915 C CA . ILE A 1 115 ? -2.014 -0.597 18.551 1.00 95.31 115 ILE A CA 1
ATOM 916 C C . ILE A 1 115 ? -0.506 -0.651 18.781 1.00 95.31 115 ILE A C 1
ATOM 918 O O . ILE A 1 115 ? 0.077 0.250 19.378 1.00 95.31 115 ILE A O 1
ATOM 922 N N . LYS A 1 116 ? 0.127 -1.718 18.294 1.00 96.31 116 LYS A N 1
ATOM 923 C CA . LYS A 1 116 ? 1.578 -1.888 18.335 1.00 96.31 116 LYS A CA 1
ATOM 924 C C . LYS A 1 116 ? 2.129 -1.762 16.926 1.00 96.31 116 LYS A C 1
ATOM 926 O O . LYS A 1 116 ? 1.826 -2.587 16.065 1.00 96.31 116 LYS A O 1
ATOM 931 N N . THR A 1 117 ? 2.926 -0.728 16.700 1.00 96.00 117 THR A N 1
ATOM 932 C CA . THR A 1 117 ? 3.489 -0.402 15.386 1.00 96.00 117 THR A CA 1
ATOM 933 C C . THR A 1 117 ? 4.300 -1.555 14.797 1.00 96.00 117 THR A C 1
ATOM 935 O O . THR A 1 117 ? 4.197 -1.835 13.608 1.00 96.00 117 THR A O 1
ATOM 938 N N . GLU A 1 118 ? 5.052 -2.283 15.618 1.00 96.88 118 GLU A N 1
ATOM 939 C CA . GLU A 1 118 ? 5.895 -3.395 15.173 1.00 96.88 118 GLU A CA 1
ATOM 940 C C . GLU A 1 118 ? 5.072 -4.578 14.648 1.00 96.88 118 GLU A C 1
ATOM 942 O O . GLU A 1 118 ? 5.480 -5.225 13.685 1.00 96.88 118 GLU A O 1
ATOM 947 N N . GLU A 1 119 ? 3.903 -4.842 15.246 1.00 97.75 119 GLU A N 1
ATOM 948 C CA . GLU A 1 119 ? 2.983 -5.886 14.773 1.00 97.75 119 GLU A CA 1
ATOM 949 C C . GLU A 1 119 ? 2.404 -5.511 13.400 1.00 97.75 119 GLU A C 1
ATOM 951 O O . GLU A 1 119 ? 2.350 -6.354 12.510 1.00 97.75 119 GLU A O 1
ATOM 956 N N . LEU A 1 120 ? 2.061 -4.234 13.195 1.00 98.06 120 LEU A N 1
ATOM 957 C CA . LEU A 1 120 ? 1.535 -3.734 11.920 1.00 98.06 120 LEU A CA 1
ATOM 958 C C . LEU A 1 120 ? 2.580 -3.728 10.803 1.00 98.06 120 LEU A C 1
ATOM 960 O O . LEU A 1 120 ? 2.264 -4.054 9.663 1.00 98.06 120 LEU A O 1
ATOM 964 N N . ILE A 1 121 ? 3.827 -3.380 11.123 1.00 97.69 121 ILE A N 1
ATOM 965 C CA . ILE A 1 121 ? 4.947 -3.457 10.177 1.00 97.69 121 ILE A CA 1
ATOM 966 C C . ILE A 1 121 ? 5.189 -4.912 9.764 1.00 97.69 121 ILE A C 1
ATOM 968 O O . ILE A 1 121 ? 5.365 -5.196 8.580 1.00 97.69 121 ILE A O 1
ATOM 972 N N . LEU A 1 122 ? 5.169 -5.846 10.722 1.00 97.94 122 LEU A N 1
ATOM 973 C CA . LEU A 1 122 ? 5.323 -7.271 10.430 1.00 97.94 122 LEU A CA 1
ATOM 974 C C . LEU A 1 122 ? 4.182 -7.793 9.549 1.00 97.94 122 LEU A C 1
ATOM 976 O O . LEU A 1 122 ? 4.443 -8.494 8.574 1.00 97.94 122 LEU A O 1
ATOM 980 N N . GLU A 1 123 ? 2.938 -7.432 9.863 1.00 98.38 123 GLU A N 1
ATOM 981 C CA . GLU A 1 123 ? 1.772 -7.798 9.056 1.00 98.38 123 GLU A CA 1
ATOM 982 C C . GLU A 1 123 ? 1.868 -7.211 7.641 1.00 98.38 123 GLU A C 1
ATOM 984 O O . GLU A 1 123 ? 1.677 -7.931 6.664 1.00 98.38 123 GLU A O 1
ATOM 989 N N . SER A 1 124 ? 2.277 -5.945 7.511 1.00 98.44 124 SER A N 1
ATOM 990 C CA . SER A 1 124 ? 2.537 -5.313 6.216 1.00 98.44 124 SER A CA 1
ATOM 991 C C . SER A 1 124 ? 3.584 -6.077 5.408 1.00 98.44 124 SER A C 1
ATOM 993 O O . SER A 1 124 ? 3.318 -6.462 4.269 1.00 98.44 124 SER A O 1
ATOM 995 N N . LYS A 1 125 ? 4.725 -6.425 6.016 1.00 98.25 125 LYS A N 1
ATOM 996 C CA . LYS A 1 125 ? 5.762 -7.240 5.370 1.00 98.25 125 LYS A CA 1
ATOM 997 C C . LYS A 1 125 ? 5.223 -8.582 4.879 1.00 98.25 125 LYS A C 1
ATOM 999 O O . LYS A 1 125 ? 5.576 -9.006 3.777 1.00 98.25 125 LYS A O 1
ATOM 1004 N N . MET A 1 126 ? 4.395 -9.260 5.676 1.00 98.38 126 MET A N 1
ATOM 1005 C CA . MET A 1 126 ? 3.778 -10.530 5.279 1.00 98.38 126 MET A CA 1
ATOM 1006 C C . MET A 1 126 ? 2.887 -10.346 4.048 1.00 98.38 126 MET A C 1
ATOM 1008 O O . MET A 1 126 ? 3.078 -11.054 3.061 1.00 98.38 126 MET A O 1
ATOM 1012 N N . VAL A 1 127 ? 1.999 -9.346 4.058 1.00 98.38 127 VAL A N 1
ATOM 1013 C CA . VAL A 1 127 ? 1.120 -9.047 2.917 1.00 98.38 127 VAL A CA 1
ATOM 1014 C C . VAL A 1 127 ? 1.936 -8.717 1.665 1.00 98.38 127 VAL A C 1
ATOM 1016 O O . VAL A 1 127 ? 1.637 -9.245 0.593 1.00 98.38 127 VAL A O 1
ATOM 1019 N N . VAL A 1 128 ? 2.982 -7.893 1.780 1.00 98.56 128 VAL A N 1
ATOM 1020 C CA . VAL A 1 128 ? 3.868 -7.560 0.653 1.00 98.56 128 VAL A CA 1
ATOM 1021 C C . VAL A 1 128 ? 4.556 -8.810 0.104 1.00 98.56 128 VAL A C 1
ATOM 1023 O O . VAL A 1 128 ? 4.561 -9.024 -1.106 1.00 98.56 128 VAL A O 1
ATOM 1026 N N . THR A 1 129 ? 5.091 -9.660 0.982 1.00 98.25 129 THR A N 1
ATOM 1027 C CA . THR A 1 129 ? 5.796 -10.890 0.587 1.00 98.25 129 THR A CA 1
ATOM 1028 C C . THR A 1 129 ? 4.863 -11.854 -0.150 1.00 98.25 129 THR A C 1
ATOM 1030 O O . THR A 1 129 ? 5.210 -12.369 -1.211 1.00 98.25 129 THR A O 1
ATOM 1033 N N . GLU A 1 130 ? 3.656 -12.076 0.373 1.00 98.38 130 GLU A N 1
ATOM 1034 C CA . GLU A 1 130 ? 2.661 -12.976 -0.227 1.00 98.38 130 GLU A CA 1
ATOM 1035 C C . GLU A 1 130 ? 2.150 -12.479 -1.585 1.00 98.38 130 GLU A C 1
ATOM 1037 O O . GLU A 1 130 ? 1.745 -13.280 -2.427 1.00 98.38 130 GLU A O 1
ATOM 1042 N N . ASN A 1 131 ? 2.189 -11.165 -1.818 1.00 98.44 131 ASN A N 1
ATOM 1043 C CA . ASN A 1 131 ? 1.626 -10.528 -3.008 1.00 98.44 131 ASN A CA 1
ATOM 1044 C C . ASN A 1 131 ? 2.691 -9.877 -3.903 1.00 98.44 131 ASN A C 1
ATOM 1046 O O . ASN A 1 131 ? 2.371 -9.047 -4.756 1.00 98.44 131 ASN A O 1
ATOM 1050 N N . TRP A 1 132 ? 3.952 -10.296 -3.767 1.00 98.06 132 TRP A N 1
ATOM 1051 C CA . TRP A 1 132 ? 5.089 -9.719 -4.488 1.00 98.06 132 TRP A CA 1
ATOM 1052 C C . TRP A 1 132 ? 4.906 -9.705 -6.011 1.00 98.06 132 TRP A C 1
ATOM 1054 O O . TRP A 1 132 ? 5.216 -8.724 -6.691 1.00 98.06 132 TRP A O 1
ATOM 1064 N N . LEU A 1 133 ? 4.322 -10.770 -6.569 1.00 97.75 133 LEU A N 1
ATOM 1065 C CA . LEU A 1 133 ? 4.046 -10.851 -8.004 1.00 97.75 133 LEU A CA 1
ATOM 1066 C C . LEU A 1 133 ? 2.999 -9.822 -8.465 1.00 97.75 133 LEU A C 1
ATOM 1068 O O . LEU A 1 133 ? 3.087 -9.312 -9.579 1.00 97.75 133 LEU A O 1
ATOM 1072 N N . ALA A 1 134 ? 1.987 -9.525 -7.648 1.00 98.31 134 ALA A N 1
ATOM 1073 C CA . ALA A 1 134 ? 1.006 -8.493 -7.973 1.00 98.31 134 ALA A CA 1
ATOM 1074 C C . ALA A 1 134 ? 1.645 -7.098 -7.914 1.00 98.31 134 ALA A C 1
ATOM 1076 O O . ALA A 1 134 ? 1.426 -6.291 -8.815 1.00 98.31 134 ALA A O 1
ATOM 1077 N N . ILE A 1 135 ? 2.489 -6.857 -6.905 1.00 98.56 135 ILE A N 1
ATOM 1078 C CA . ILE A 1 135 ? 3.206 -5.587 -6.714 1.00 98.56 135 ILE A CA 1
ATOM 1079 C C . ILE A 1 135 ? 4.084 -5.309 -7.925 1.00 98.56 135 ILE A C 1
ATOM 1081 O O . ILE A 1 135 ? 3.898 -4.306 -8.604 1.00 98.56 135 ILE A O 1
ATOM 1085 N N . THR A 1 136 ? 4.955 -6.252 -8.276 1.00 97.88 136 THR A N 1
ATOM 1086 C CA . THR A 1 136 ? 5.858 -6.114 -9.426 1.00 97.88 136 THR A CA 1
ATOM 1087 C C . THR A 1 136 ? 5.120 -5.935 -10.757 1.00 97.88 136 THR A C 1
ATOM 1089 O O . THR A 1 136 ? 5.608 -5.199 -11.614 1.00 97.88 136 THR A O 1
ATOM 1092 N N . LYS A 1 137 ? 3.930 -6.532 -10.934 1.00 98.12 137 LYS A N 1
ATOM 1093 C CA . LYS A 1 137 ? 3.068 -6.277 -12.104 1.00 98.12 137 LYS A CA 1
ATOM 1094 C C . LYS A 1 137 ? 2.552 -4.838 -12.148 1.00 98.12 137 LYS A C 1
ATOM 1096 O O . LYS A 1 137 ? 2.613 -4.223 -13.208 1.00 98.12 137 LYS A O 1
ATOM 1101 N N . ILE A 1 138 ? 2.067 -4.299 -11.028 1.00 98.19 138 ILE A N 1
ATOM 1102 C CA . ILE A 1 138 ? 1.623 -2.899 -10.960 1.00 98.19 138 ILE A CA 1
ATOM 1103 C C . ILE A 1 138 ? 2.797 -1.950 -11.181 1.00 98.19 138 ILE A C 1
ATOM 1105 O O . ILE A 1 138 ? 2.683 -1.020 -11.973 1.00 98.19 138 ILE A O 1
ATOM 1109 N N . SER A 1 139 ? 3.941 -2.212 -10.554 1.00 97.62 139 SER A N 1
ATOM 1110 C CA . SER A 1 139 ? 5.150 -1.406 -10.729 1.00 97.62 139 SER A CA 1
ATOM 1111 C C . SER A 1 139 ? 5.623 -1.387 -12.180 1.00 97.62 139 SER A C 1
ATOM 1113 O O . SER A 1 139 ? 5.983 -0.331 -12.691 1.00 97.62 139 SER A O 1
ATOM 1115 N N . ALA A 1 140 ? 5.599 -2.537 -12.864 1.00 97.44 140 ALA A N 1
ATOM 1116 C CA . ALA A 1 140 ? 5.925 -2.615 -14.285 1.00 97.44 140 ALA A CA 1
ATOM 1117 C C . ALA A 1 140 ? 4.935 -1.802 -15.130 1.00 97.44 140 ALA A C 1
ATOM 1119 O O . ALA A 1 140 ? 5.361 -0.974 -15.931 1.00 97.44 140 ALA A O 1
ATOM 1120 N N . ALA A 1 141 ? 3.630 -1.965 -14.892 1.00 97.25 141 ALA A N 1
ATOM 1121 C CA . ALA A 1 141 ? 2.605 -1.196 -15.592 1.00 97.25 141 ALA A CA 1
ATOM 1122 C C . ALA A 1 141 ? 2.765 0.317 -15.376 1.00 97.25 141 ALA A C 1
ATOM 1124 O O . ALA A 1 141 ? 2.627 1.085 -16.322 1.00 97.25 141 ALA A O 1
ATOM 1125 N N . LEU A 1 142 ? 3.110 0.751 -14.161 1.00 96.12 142 LEU A N 1
ATOM 1126 C CA . LEU A 1 142 ? 3.339 2.159 -13.837 1.00 96.12 142 LEU A CA 1
ATOM 1127 C C . LEU A 1 142 ? 4.555 2.741 -14.577 1.00 96.12 142 LEU A C 1
ATOM 1129 O O . LEU A 1 142 ? 4.491 3.873 -15.049 1.00 96.12 142 LEU A O 1
ATOM 1133 N N . LEU A 1 143 ? 5.638 1.969 -14.715 1.00 96.00 143 LEU A N 1
ATOM 1134 C CA . LEU A 1 143 ? 6.840 2.363 -15.467 1.00 96.00 143 LEU A CA 1
ATOM 1135 C C . LEU A 1 143 ? 6.612 2.399 -16.986 1.00 96.00 143 LEU A C 1
ATOM 1137 O O . LEU A 1 143 ? 7.263 3.166 -17.691 1.00 96.00 143 LEU A O 1
ATOM 1141 N N . GLU A 1 144 ? 5.721 1.552 -17.500 1.00 96.19 144 GLU A N 1
ATOM 1142 C CA . GLU A 1 144 ? 5.376 1.490 -18.925 1.00 96.19 144 GLU A CA 1
ATOM 1143 C C . GLU A 1 144 ? 4.282 2.497 -19.314 1.00 96.19 144 GLU A C 1
ATOM 1145 O O . GLU A 1 144 ? 4.126 2.830 -20.494 1.00 96.19 144 GLU A O 1
ATOM 1150 N N . ALA A 1 145 ? 3.521 2.995 -18.337 1.00 94.50 145 ALA A N 1
ATOM 1151 C CA . ALA A 1 145 ? 2.411 3.896 -18.574 1.00 94.50 145 ALA A CA 1
ATOM 1152 C C . ALA A 1 145 ? 2.877 5.270 -19.097 1.00 94.50 145 ALA A C 1
ATOM 1154 O O . ALA A 1 145 ? 3.926 5.792 -18.696 1.00 94.50 145 ALA A O 1
ATOM 1155 N N . PRO A 1 146 ? 2.084 5.929 -19.964 1.00 91.50 146 PRO A N 1
ATOM 1156 C CA . PRO A 1 146 ? 2.396 7.274 -20.423 1.00 91.50 146 PRO A CA 1
ATOM 1157 C C . PRO A 1 146 ? 2.593 8.236 -19.245 1.00 91.50 146 PRO A C 1
ATOM 1159 O O . PRO A 1 146 ? 1.721 8.372 -18.393 1.00 91.50 146 PRO A O 1
ATOM 1162 N N . ARG A 1 147 ? 3.722 8.959 -19.239 1.00 89.38 147 ARG A N 1
ATOM 1163 C CA . ARG A 1 147 ? 4.102 9.910 -18.173 1.00 89.38 147 ARG A CA 1
ATOM 1164 C C . ARG A 1 147 ? 4.300 9.262 -16.794 1.00 89.38 147 ARG A C 1
ATOM 1166 O O . ARG A 1 147 ? 4.200 9.969 -15.798 1.00 89.38 147 ARG A O 1
ATOM 1173 N N . ASN A 1 148 ? 4.589 7.960 -16.743 1.00 91.94 148 ASN A N 1
ATOM 1174 C CA . ASN A 1 148 ? 4.768 7.198 -15.506 1.00 91.94 148 ASN A CA 1
ATOM 1175 C C . ASN A 1 148 ? 3.568 7.335 -14.556 1.00 91.94 148 ASN A C 1
ATOM 1177 O O . ASN A 1 148 ? 3.731 7.550 -13.353 1.00 91.94 148 ASN A O 1
ATOM 1181 N N . SER A 1 149 ? 2.361 7.316 -15.125 1.00 94.00 149 SER A N 1
ATOM 1182 C CA . SER A 1 149 ? 1.119 7.561 -14.402 1.00 94.00 149 SER A CA 1
ATOM 1183 C C . SER A 1 149 ? 0.049 6.564 -14.830 1.00 94.00 149 SER A C 1
ATOM 1185 O O . SER A 1 149 ? -0.218 6.400 -16.020 1.00 94.00 149 SER A O 1
ATOM 1187 N N . LEU A 1 150 ? -0.545 5.891 -13.851 1.00 95.00 150 LEU A N 1
ATOM 1188 C CA . LEU A 1 150 ? -1.565 4.865 -14.014 1.00 95.00 150 LEU A CA 1
ATOM 1189 C C . LEU A 1 150 ? -2.814 5.305 -13.252 1.00 95.00 150 LEU A C 1
ATOM 1191 O O . LEU A 1 150 ? -2.732 5.652 -12.077 1.00 95.00 150 LEU A O 1
ATOM 1195 N N . ASN A 1 151 ? -3.985 5.284 -13.884 1.00 95.25 151 ASN A N 1
ATOM 1196 C CA . ASN A 1 151 ? -5.211 5.602 -13.156 1.00 95.25 151 ASN A CA 1
ATOM 1197 C C . ASN A 1 151 ? -5.655 4.412 -12.284 1.00 95.25 151 ASN A C 1
ATOM 1199 O O . ASN A 1 151 ? -5.311 3.256 -12.537 1.00 95.25 151 ASN A O 1
ATOM 1203 N N . ALA A 1 152 ? -6.445 4.702 -11.250 1.00 94.50 152 ALA A N 1
ATOM 1204 C CA . ALA A 1 152 ? -6.953 3.691 -10.328 1.00 94.50 152 ALA A CA 1
ATOM 1205 C C . ALA A 1 152 ? -7.770 2.582 -11.017 1.00 94.50 152 ALA A C 1
ATOM 1207 O O . ALA A 1 152 ? -7.721 1.437 -10.576 1.00 94.50 152 ALA A O 1
ATOM 1208 N N . GLU A 1 153 ? -8.515 2.890 -12.082 1.00 94.75 153 GLU A N 1
ATOM 1209 C CA . GLU A 1 153 ? -9.351 1.902 -12.775 1.00 94.75 153 GLU A CA 1
ATOM 1210 C C . GLU A 1 153 ? -8.503 0.854 -13.501 1.00 94.75 153 GLU A C 1
ATOM 1212 O O . GLU A 1 153 ? -8.738 -0.343 -13.335 1.00 94.75 153 GLU A O 1
ATOM 1217 N N . ASP A 1 154 ? -7.474 1.288 -14.226 1.00 96.00 154 ASP A N 1
ATOM 1218 C CA . ASP A 1 154 ? -6.531 0.416 -14.927 1.00 96.00 154 ASP A CA 1
ATOM 1219 C C . ASP A 1 154 ? -5.739 -0.443 -13.933 1.00 96.00 154 ASP A C 1
ATOM 1221 O O . ASP A 1 154 ? -5.584 -1.651 -14.128 1.00 96.00 154 ASP A O 1
ATOM 1225 N N . ALA A 1 155 ? -5.298 0.150 -12.818 1.00 96.50 155 ALA A N 1
ATOM 1226 C CA . ALA A 1 155 ? -4.652 -0.590 -11.738 1.00 96.50 155 ALA A CA 1
ATOM 1227 C C . ALA A 1 155 ? -5.573 -1.682 -11.165 1.00 96.50 155 ALA A C 1
ATOM 1229 O O . ALA A 1 155 ? -5.145 -2.824 -10.996 1.00 96.50 155 ALA A O 1
ATOM 1230 N N . ILE A 1 156 ? -6.852 -1.372 -10.917 1.00 95.38 156 ILE A N 1
ATOM 1231 C CA . ILE A 1 156 ? -7.831 -2.361 -10.441 1.00 95.38 156 ILE A CA 1
ATOM 1232 C C . ILE A 1 156 ? -8.053 -3.457 -11.485 1.00 95.38 156 ILE A C 1
ATOM 1234 O O . ILE A 1 156 ? -8.099 -4.621 -11.104 1.00 95.38 156 ILE A O 1
ATOM 1238 N N . GLN A 1 157 ? -8.134 -3.137 -12.779 1.00 95.81 157 GLN A N 1
ATOM 1239 C CA . GLN A 1 157 ? -8.287 -4.147 -13.836 1.00 95.81 157 GLN A CA 1
ATOM 1240 C C . GLN A 1 157 ? -7.103 -5.121 -13.888 1.00 95.81 157 GLN A C 1
ATOM 1242 O O . GLN A 1 157 ? -7.304 -6.328 -14.033 1.00 95.81 157 GLN A O 1
ATOM 1247 N N . ILE A 1 158 ? -5.872 -4.623 -13.722 1.00 96.69 158 ILE A N 1
ATOM 1248 C CA . ILE A 1 158 ? -4.670 -5.468 -13.639 1.00 96.69 158 ILE A CA 1
ATOM 1249 C C . ILE A 1 158 ? -4.768 -6.431 -12.447 1.00 96.69 158 ILE A C 1
ATOM 1251 O O . ILE A 1 158 ? -4.433 -7.611 -12.577 1.00 96.69 158 ILE A O 1
ATOM 1255 N N . LEU A 1 159 ? -5.234 -5.950 -11.291 1.00 97.19 159 LEU A N 1
ATOM 1256 C CA . LEU A 1 159 ? -5.376 -6.769 -10.084 1.00 97.19 159 LEU A CA 1
ATOM 1257 C C . LEU A 1 159 ? -6.544 -7.750 -10.171 1.00 97.19 159 LEU A C 1
ATOM 1259 O O . LEU A 1 159 ? -6.394 -8.904 -9.784 1.00 97.19 159 LEU A O 1
ATOM 1263 N N . ASP A 1 160 ? -7.672 -7.338 -10.733 1.00 95.69 160 ASP A N 1
ATOM 1264 C CA . ASP A 1 160 ? -8.813 -8.210 -11.003 1.00 95.69 160 ASP A CA 1
ATOM 1265 C C . ASP A 1 160 ? -8.405 -9.383 -11.899 1.00 95.69 160 ASP A C 1
ATOM 1267 O O . ASP A 1 160 ? -8.669 -10.536 -11.558 1.00 95.69 160 ASP A O 1
ATOM 1271 N N . ALA A 1 161 ? -7.655 -9.113 -12.970 1.00 95.69 161 ALA A N 1
ATOM 1272 C CA . ALA A 1 161 ? -7.086 -10.153 -13.822 1.00 95.69 161 ALA A CA 1
ATOM 1273 C C . ALA A 1 161 ? -6.025 -11.011 -13.106 1.00 95.69 161 ALA A C 1
ATOM 1275 O O . ALA A 1 161 ? -5.860 -12.180 -13.435 1.00 95.69 161 ALA A O 1
ATOM 1276 N N . HIS A 1 162 ? -5.282 -10.456 -12.143 1.00 96.25 162 HIS A N 1
ATOM 1277 C CA . HIS A 1 162 ? -4.304 -11.215 -11.358 1.00 96.25 162 HIS A CA 1
ATOM 1278 C C . HIS A 1 162 ? -4.969 -12.193 -10.380 1.00 96.25 162 HIS A C 1
ATOM 1280 O O . HIS A 1 162 ? -4.475 -13.304 -10.206 1.00 96.25 162 HIS A O 1
ATOM 1286 N N . TYR A 1 163 ? -6.042 -11.767 -9.711 1.00 95.19 163 TYR A N 1
ATOM 1287 C CA . TYR A 1 163 ? -6.696 -12.524 -8.641 1.00 95.19 163 TYR A CA 1
ATOM 1288 C C . TYR A 1 163 ? -7.935 -13.304 -9.098 1.00 95.19 163 TYR A C 1
ATOM 1290 O O . TYR A 1 163 ? -8.630 -13.859 -8.245 1.00 95.19 163 TYR A O 1
ATOM 1298 N N . ASP A 1 164 ? -8.229 -13.325 -10.401 1.00 92.31 164 ASP A N 1
ATOM 1299 C CA . ASP A 1 164 ? -9.455 -13.885 -10.981 1.00 92.31 164 ASP A CA 1
ATOM 1300 C C . ASP A 1 164 ? -10.727 -13.311 -10.320 1.00 92.31 164 ASP A C 1
ATOM 1302 O O . ASP A 1 164 ? -11.637 -14.031 -9.895 1.00 92.31 164 ASP A O 1
ATOM 1306 N N . ARG A 1 165 ? -10.774 -11.979 -10.188 1.00 89.19 165 ARG A N 1
ATOM 1307 C CA . ARG A 1 165 ? -11.865 -11.222 -9.553 1.00 89.19 165 ARG A CA 1
ATOM 1308 C C . ARG A 1 165 ? -12.527 -10.257 -10.531 1.00 89.19 165 ARG A C 1
ATOM 1310 O O . ARG A 1 165 ? -11.970 -9.903 -11.560 1.00 89.19 165 ARG A O 1
ATOM 1317 N N . TYR A 1 166 ? -13.722 -9.809 -10.153 1.00 74.25 166 TYR A N 1
ATOM 1318 C CA . TYR A 1 166 ? -14.449 -8.724 -10.810 1.00 74.25 166 TYR A CA 1
ATOM 1319 C C . TYR A 1 166 ? -14.888 -7.736 -9.728 1.00 74.25 166 TYR A C 1
ATOM 1321 O O . TYR A 1 166 ? -15.894 -7.943 -9.044 1.00 74.25 166 TYR A O 1
ATOM 1329 N N . SER A 1 167 ? -14.065 -6.718 -9.485 1.00 69.75 167 SER A N 1
ATOM 1330 C CA . SER A 1 167 ? -14.276 -5.740 -8.412 1.00 69.75 167 SER A CA 1
ATOM 1331 C C . SER A 1 167 ? -15.202 -4.594 -8.825 1.00 69.75 167 SER A C 1
ATOM 1333 O O . SER A 1 167 ? -15.785 -3.951 -7.935 1.00 69.75 167 SER A O 1
ATOM 1335 N N . PHE A 1 168 ? -15.377 -4.403 -10.138 1.00 57.81 168 PHE A N 1
ATOM 1336 C CA . PHE A 1 168 ? -16.358 -3.516 -10.768 1.00 57.81 168 PHE A CA 1
ATOM 1337 C C . PHE A 1 168 ? -17.728 -4.182 -10.925 1.00 57.81 168 PHE A C 1
ATOM 1339 O O . PHE A 1 168 ? -17.797 -5.296 -11.489 1.00 57.81 168 PHE A O 1
#

Sequence (168 aa):
MQKLTAIHEGAHVVTAYLSKYHFITGQISLFSDTEGETFVTLSRKKIGNSNKQISEELFKDIEIVKDAAIVFYSGFESEKIYNDENGIEVEKEYSMNDYNNVNELIKNCLAPQTIKTEELILESKMVVTENWLAITKISAALLEAPRNSLNAEDAIQILDAHYDRYSF

Foldseek 3Di:
DLLLQLLLLLQLQQLQLVFQFKHWAWKWADPDSLDTDTDMDGDPVSCVVVPHDDDPLCLQEPSSLLSLLLSLLLSQLRSVVVCVVPVDDDDCVSSVVSVVVSVVSLVSHDPSVVDDSVVSNVVSNVSCVVCVVSSSQSSVCLVVDVNSMDGRVRNVVSVCVVVVHDPD